Protein AF-A0A2E4YYM4-F1 (afdb_monomer)

Mean predicted aligned error: 11.51 Å

Structure (mmCIF, N/CA/C/O backbone):
data_AF-A0A2E4YYM4-F1
#
_entry.id   AF-A0A2E4YYM4-F1
#
loop_
_atom_site.group_PDB
_atom_site.id
_atom_site.type_symbol
_atom_site.label_atom_id
_atom_site.label_alt_id
_atom_site.label_co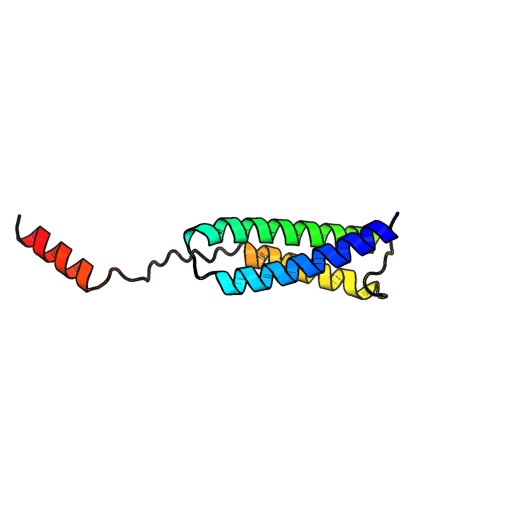mp_id
_atom_site.label_asym_id
_atom_site.label_entity_id
_atom_site.label_seq_id
_atom_site.pdbx_PDB_ins_code
_atom_site.Cartn_x
_atom_site.Cartn_y
_atom_site.Cartn_z
_atom_site.occupancy
_atom_site.B_iso_or_equiv
_atom_site.auth_seq_id
_atom_site.auth_comp_id
_atom_site.auth_asym_id
_atom_site.auth_atom_id
_atom_site.pdbx_PDB_model_num
ATOM 1 N N . MET A 1 1 ? 14.369 4.072 -16.413 1.00 61.19 1 MET A N 1
ATOM 2 C CA . MET A 1 1 ? 13.042 4.557 -15.953 1.00 61.19 1 MET A CA 1
ATOM 3 C C . MET A 1 1 ? 12.645 3.809 -14.686 1.00 61.19 1 MET A C 1
ATOM 5 O O . MET A 1 1 ? 12.114 4.407 -13.759 1.00 61.19 1 MET A O 1
ATOM 9 N N . ASP A 1 2 ? 13.019 2.536 -14.621 1.00 70.94 2 ASP A N 1
ATOM 10 C CA . ASP A 1 2 ? 12.805 1.607 -13.513 1.00 70.94 2 ASP A CA 1
ATOM 11 C C . ASP A 1 2 ? 13.522 2.008 -12.211 1.00 70.94 2 ASP A C 1
ATOM 13 O O . ASP A 1 2 ? 12.966 1.802 -11.136 1.00 70.94 2 ASP A O 1
ATOM 17 N N . ASP A 1 3 ? 14.684 2.676 -12.270 1.00 80.06 3 ASP A N 1
ATOM 18 C CA . ASP A 1 3 ? 15.381 3.187 -11.071 1.00 80.06 3 ASP A CA 1
ATOM 19 C C . ASP A 1 3 ? 14.551 4.196 -10.269 1.00 80.06 3 ASP A C 1
ATOM 21 O O . ASP A 1 3 ? 14.471 4.120 -9.042 1.00 80.06 3 ASP A O 1
ATOM 25 N N . VAL A 1 4 ? 13.893 5.133 -10.961 1.00 84.31 4 VAL A N 1
ATOM 26 C CA . VAL A 1 4 ? 13.041 6.143 -10.316 1.00 84.31 4 VAL A CA 1
ATOM 27 C C . VAL A 1 4 ? 11.823 5.467 -9.695 1.00 84.31 4 VAL A C 1
ATOM 29 O O . VAL A 1 4 ? 11.473 5.763 -8.555 1.00 84.31 4 VAL A O 1
ATOM 32 N N . LEU A 1 5 ? 11.211 4.517 -10.409 1.00 85.06 5 LEU A N 1
ATOM 33 C CA . LEU A 1 5 ? 10.079 3.749 -9.896 1.00 85.06 5 LEU A CA 1
ATOM 34 C C . LEU A 1 5 ? 10.473 2.936 -8.654 1.00 85.06 5 LEU A C 1
ATOM 36 O O . LEU A 1 5 ? 9.735 2.917 -7.672 1.00 85.06 5 LEU A O 1
ATOM 40 N N . THR A 1 6 ? 11.660 2.330 -8.663 1.00 84.44 6 THR A N 1
ATOM 41 C CA . THR A 1 6 ? 12.196 1.534 -7.550 1.00 84.44 6 THR A CA 1
ATOM 42 C C . THR A 1 6 ? 12.462 2.407 -6.322 1.00 84.44 6 THR A C 1
ATOM 44 O O . THR A 1 6 ? 12.044 2.056 -5.217 1.00 84.44 6 THR A O 1
ATOM 47 N N . GLN A 1 7 ? 13.082 3.582 -6.497 1.00 86.19 7 GLN A N 1
ATOM 48 C CA . GLN A 1 7 ? 13.288 4.542 -5.405 1.00 86.19 7 GLN A CA 1
ATOM 49 C C . GLN A 1 7 ? 11.968 5.056 -4.826 1.00 86.19 7 GLN A C 1
ATOM 51 O O . GLN A 1 7 ? 11.781 5.027 -3.609 1.00 86.19 7 GLN A O 1
ATOM 56 N N . VAL A 1 8 ? 11.039 5.493 -5.681 1.00 87.19 8 VAL A N 1
ATOM 57 C CA . VAL A 1 8 ? 9.732 6.005 -5.246 1.00 87.19 8 VAL A CA 1
ATOM 58 C C . VAL A 1 8 ? 8.945 4.921 -4.516 1.00 87.19 8 VAL A C 1
ATOM 60 O O . VAL A 1 8 ? 8.368 5.199 -3.466 1.00 87.19 8 VAL A O 1
ATOM 63 N N . THR A 1 9 ? 8.969 3.683 -5.011 1.00 85.88 9 THR A N 1
ATOM 64 C CA . THR A 1 9 ? 8.274 2.556 -4.375 1.00 85.88 9 THR A CA 1
ATOM 65 C C . THR A 1 9 ? 8.899 2.213 -3.029 1.00 85.88 9 THR A C 1
ATOM 67 O O . THR A 1 9 ? 8.177 2.043 -2.053 1.00 85.88 9 THR A O 1
ATOM 70 N N . SER A 1 10 ? 10.233 2.187 -2.923 1.00 86.25 10 SER A N 1
ATOM 71 C CA . SER A 1 10 ? 10.903 1.919 -1.645 1.00 86.25 10 SER A CA 1
ATOM 72 C C . SER A 1 10 ? 10.592 2.987 -0.593 1.00 86.25 10 SER A C 1
ATOM 74 O O . SER A 1 10 ? 10.381 2.655 0.573 1.00 86.25 10 SER A O 1
ATOM 76 N N . ILE A 1 11 ? 10.578 4.265 -0.984 1.00 88.75 11 ILE A N 1
ATOM 77 C CA . ILE A 1 11 ? 10.290 5.378 -0.070 1.00 88.75 11 ILE A CA 1
ATOM 78 C C . ILE A 1 11 ? 8.817 5.357 0.344 1.00 88.75 11 ILE A C 1
ATOM 80 O O . ILE A 1 11 ? 8.517 5.459 1.534 1.00 88.75 11 ILE A O 1
ATOM 84 N N . THR A 1 12 ? 7.908 5.188 -0.619 1.00 86.50 12 THR A N 1
ATOM 85 C CA . THR A 1 12 ? 6.462 5.145 -0.362 1.00 86.50 12 THR A CA 1
ATOM 86 C C . THR A 1 12 ? 6.110 3.962 0.530 1.00 86.50 12 THR A C 1
ATOM 88 O O . THR A 1 12 ? 5.492 4.173 1.565 1.00 86.50 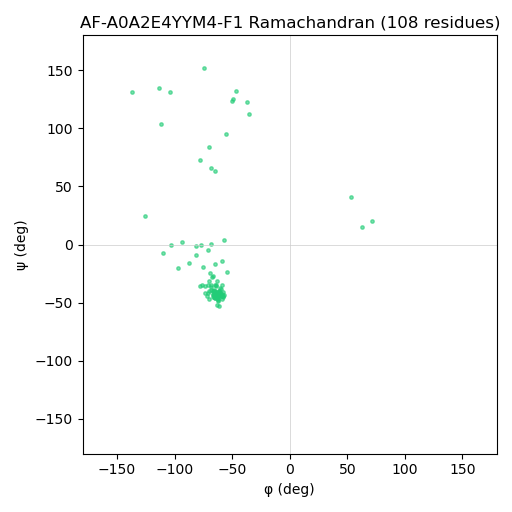12 THR A O 1
ATOM 91 N N . CYS A 1 13 ? 6.617 2.761 0.236 1.00 85.88 13 CYS A N 1
ATOM 92 C CA . CYS A 1 13 ? 6.365 1.572 1.046 1.00 85.88 13 CYS A CA 1
ATOM 93 C C . CYS A 1 13 ? 6.823 1.767 2.504 1.00 85.88 13 CYS A C 1
ATOM 95 O O . CYS A 1 13 ? 6.083 1.456 3.438 1.00 85.88 13 CYS A O 1
ATOM 97 N N . GLY A 1 14 ? 8.012 2.344 2.722 1.00 85.69 14 GLY A N 1
ATOM 98 C CA . GLY A 1 14 ? 8.505 2.665 4.066 1.00 85.69 14 GLY A CA 1
ATOM 99 C C . GLY A 1 14 ? 7.640 3.701 4.794 1.00 85.69 14 GLY A C 1
ATOM 100 O O . GLY A 1 14 ? 7.283 3.505 5.958 1.00 85.69 14 GLY A O 1
ATOM 101 N N . LEU A 1 15 ? 7.250 4.779 4.106 1.00 87.38 15 LEU A N 1
ATOM 102 C CA . LEU A 1 15 ? 6.345 5.801 4.644 1.00 87.38 15 LEU A CA 1
ATOM 103 C C . LEU A 1 15 ? 4.972 5.219 4.997 1.00 87.38 15 LEU A C 1
ATOM 105 O O . LEU A 1 15 ? 4.440 5.542 6.059 1.00 87.38 15 LEU A O 1
ATOM 109 N N . THR A 1 16 ? 4.426 4.335 4.161 1.00 86.50 16 THR A N 1
ATOM 110 C CA . THR A 1 16 ? 3.150 3.652 4.400 1.00 86.50 16 THR A CA 1
ATOM 111 C C . THR A 1 16 ? 3.211 2.803 5.672 1.00 86.50 16 THR A C 1
ATOM 113 O O . THR A 1 16 ? 2.304 2.888 6.499 1.00 86.50 16 THR A O 1
ATOM 116 N N . PHE A 1 17 ? 4.294 2.049 5.904 1.00 86.75 17 PHE A N 1
ATOM 117 C CA . PHE A 1 17 ? 4.471 1.267 7.139 1.00 86.75 17 PHE A CA 1
ATOM 118 C C . PHE A 1 17 ? 4.598 2.140 8.398 1.00 86.75 17 PHE A C 1
ATOM 120 O O . PHE A 1 17 ? 4.022 1.823 9.447 1.00 86.75 17 PHE A O 1
ATOM 127 N N . ILE A 1 18 ? 5.317 3.261 8.307 1.00 87.50 18 ILE A N 1
ATOM 128 C CA . ILE A 1 18 ? 5.433 4.221 9.414 1.00 87.50 18 ILE A CA 1
ATOM 129 C C . ILE A 1 18 ? 4.064 4.847 9.712 1.00 87.50 18 ILE A C 1
ATOM 131 O O . ILE A 1 18 ? 3.637 4.884 10.869 1.00 87.50 18 ILE A O 1
ATOM 135 N N . ALA A 1 19 ? 3.343 5.277 8.674 1.00 84.19 19 ALA A N 1
ATOM 136 C CA . ALA A 1 19 ? 1.997 5.823 8.798 1.00 84.19 19 ALA A CA 1
ATOM 137 C C . ALA A 1 19 ? 1.024 4.796 9.398 1.00 84.19 19 ALA A C 1
ATOM 139 O O . ALA A 1 19 ? 0.259 5.137 10.299 1.00 84.19 19 ALA A O 1
ATOM 140 N N . PHE A 1 20 ? 1.101 3.529 8.977 1.00 83.19 20 PHE A N 1
ATOM 141 C CA . PHE A 1 20 ? 0.307 2.432 9.534 1.00 83.19 20 PHE A CA 1
ATOM 142 C C . PHE A 1 20 ? 0.527 2.260 11.036 1.00 83.19 20 PHE A C 1
ATOM 144 O O . PHE A 1 20 ? -0.433 2.163 11.804 1.00 83.19 20 PHE A O 1
ATOM 151 N N . THR A 1 21 ? 1.785 2.289 11.472 1.00 84.19 21 THR A N 1
ATOM 152 C CA . THR A 1 21 ? 2.137 2.184 12.893 1.00 84.19 21 THR A CA 1
ATOM 153 C C . THR A 1 21 ? 1.586 3.373 13.686 1.00 84.19 21 THR A C 1
ATOM 155 O O . THR A 1 21 ? 1.033 3.202 14.773 1.00 84.19 21 THR A O 1
ATOM 158 N N . PHE A 1 22 ? 1.666 4.584 13.127 1.00 80.75 22 PHE A N 1
ATOM 159 C CA . PHE A 1 22 ? 1.172 5.800 13.773 1.00 80.75 22 PHE A CA 1
ATOM 160 C C . PHE A 1 22 ? -0.359 5.840 13.884 1.00 80.75 22 PHE A C 1
ATOM 162 O O . PHE A 1 22 ? -0.894 6.253 14.916 1.00 80.75 22 PHE A O 1
ATOM 169 N N . ILE A 1 23 ? -1.070 5.372 12.853 1.00 76.88 23 ILE A N 1
ATOM 170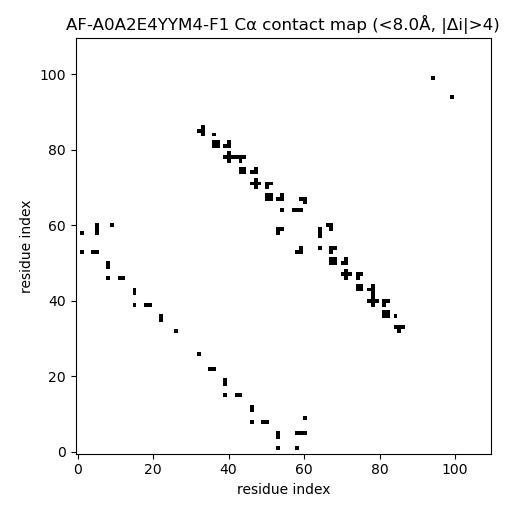 C CA . ILE A 1 23 ? -2.533 5.215 12.864 1.00 76.88 23 ILE A CA 1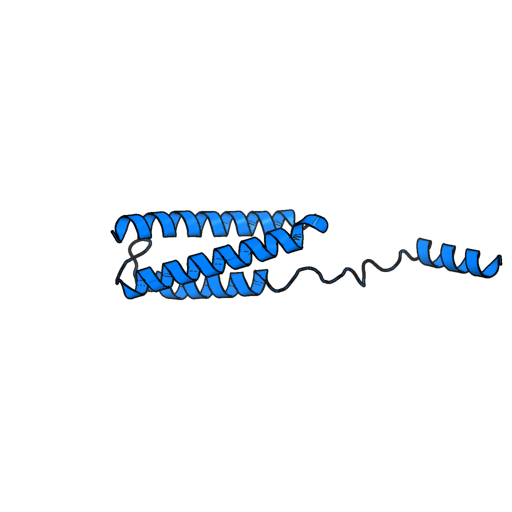
ATOM 171 C C . ILE A 1 23 ? -2.935 4.172 13.909 1.00 76.88 23 ILE A C 1
ATOM 173 O O . ILE A 1 23 ? -3.804 4.448 14.733 1.00 76.88 23 ILE A O 1
ATOM 177 N N . SER A 1 24 ? -2.232 3.037 13.951 1.00 70.44 24 SER A N 1
ATOM 178 C CA . SER A 1 24 ? -2.454 1.985 14.952 1.00 70.44 24 SER A CA 1
ATOM 179 C C . SER A 1 24 ? -2.257 2.498 16.387 1.00 70.44 24 SER A C 1
ATOM 181 O O . SER A 1 24 ? -2.994 2.113 17.291 1.00 70.44 24 SER A O 1
ATOM 183 N N . LEU A 1 25 ? -1.310 3.419 16.607 1.00 72.50 25 LEU A N 1
ATOM 184 C CA . LEU A 1 25 ? -1.064 4.038 17.915 1.00 72.50 25 LEU A CA 1
ATOM 185 C C . LEU A 1 25 ? -2.091 5.130 18.269 1.00 72.50 25 LEU A C 1
ATOM 187 O O . LEU A 1 25 ? -2.470 5.285 19.432 1.00 72.50 25 LEU A O 1
ATOM 191 N N . THR A 1 26 ? -2.550 5.889 17.272 1.00 64.19 26 THR A N 1
ATOM 192 C CA . THR A 1 26 ? -3.424 7.064 17.452 1.00 64.19 26 THR A CA 1
ATOM 193 C C . THR A 1 26 ? -4.920 6.727 17.339 1.00 64.19 26 THR A C 1
ATOM 195 O O . THR A 1 26 ? -5.756 7.610 17.535 1.00 64.19 26 THR A O 1
ATOM 198 N N . SER A 1 27 ? -5.285 5.452 17.143 1.00 62.16 27 SER A N 1
ATOM 199 C CA . SER A 1 27 ? -6.670 4.934 17.043 1.00 62.16 27 SER A CA 1
ATOM 200 C C . SER A 1 27 ? -7.581 5.217 18.254 1.00 62.16 27 SER A C 1
ATOM 202 O O . SER A 1 27 ? -8.717 4.782 18.301 1.00 62.16 27 SER A O 1
ATOM 204 N N . ARG A 1 28 ? -7.130 5.964 19.270 1.00 62.88 28 ARG A N 1
ATOM 205 C CA . ARG A 1 28 ? -7.956 6.369 20.423 1.00 62.88 28 ARG A CA 1
ATOM 206 C C . ARG A 1 28 ? -8.926 7.523 20.129 1.00 62.88 28 ARG A C 1
ATOM 208 O O . ARG A 1 28 ? -9.622 7.959 21.045 1.00 62.88 28 ARG A O 1
ATOM 215 N N . ARG A 1 29 ? -8.953 8.076 18.907 1.00 60.16 29 ARG A N 1
ATOM 216 C CA . ARG A 1 29 ? -9.849 9.187 18.529 1.00 60.16 29 ARG A CA 1
ATOM 217 C C . ARG A 1 29 ? -10.916 8.730 17.514 1.00 60.16 29 ARG A C 1
ATOM 219 O O . ARG A 1 29 ? -10.615 8.689 16.322 1.00 60.16 29 ARG A O 1
ATOM 226 N N . PRO A 1 30 ? -12.178 8.527 17.944 1.00 61.94 30 PRO A N 1
ATOM 227 C CA . PRO A 1 30 ? -13.211 7.862 17.137 1.00 61.94 30 PRO A CA 1
ATOM 228 C C . PRO A 1 30 ? -13.639 8.648 15.887 1.00 61.94 30 PRO A C 1
ATOM 230 O O . PRO A 1 30 ? -14.052 8.069 14.889 1.00 61.94 30 PRO A O 1
ATOM 233 N N . GLY A 1 31 ? -13.519 9.981 15.899 1.00 64.12 31 GLY A N 1
ATOM 234 C CA . GLY A 1 31 ? -13.993 10.826 14.794 1.00 64.12 31 GLY A CA 1
ATOM 235 C C . GLY A 1 31 ? -13.113 10.828 13.535 1.00 64.12 31 GLY A C 1
ATOM 236 O O . GLY A 1 31 ? -13.582 11.224 12.471 1.00 64.12 31 GLY A O 1
ATOM 237 N N . LEU A 1 32 ? -11.842 10.417 13.628 1.00 67.88 32 LEU A N 1
ATOM 238 C CA . LEU A 1 32 ? -10.900 10.418 12.492 1.00 67.88 32 LEU A CA 1
ATOM 239 C C . LEU A 1 32 ? -10.540 9.009 12.008 1.00 67.88 32 LEU A C 1
ATOM 241 O O . LEU A 1 32 ? -9.900 8.863 10.965 1.00 67.88 32 LEU A O 1
ATOM 245 N N . GLU A 1 33 ? -10.975 7.989 12.741 1.00 71.25 33 GLU A N 1
ATOM 246 C CA . GLU A 1 33 ? -10.564 6.599 12.569 1.00 71.25 33 GLU A CA 1
ATOM 247 C C . GLU A 1 33 ? -10.973 6.059 11.196 1.00 71.25 33 GLU A C 1
ATOM 249 O O . GLU A 1 33 ? -10.108 5.669 10.417 1.00 71.25 33 GLU A O 1
ATOM 254 N N . MET A 1 34 ? -12.252 6.193 10.818 1.00 73.12 34 MET A N 1
ATOM 255 C CA . MET A 1 34 ? -12.746 5.725 9.513 1.00 73.12 34 MET A CA 1
ATOM 256 C C . MET A 1 34 ? -12.032 6.389 8.327 1.00 73.12 34 MET A C 1
ATOM 258 O O . MET A 1 34 ? -11.764 5.747 7.309 1.00 73.12 34 MET A O 1
ATOM 262 N N . LYS A 1 35 ? -11.721 7.688 8.434 1.00 77.50 35 LYS A N 1
ATOM 263 C CA . LYS A 1 35 ? -11.122 8.448 7.329 1.00 77.50 35 LYS A CA 1
ATOM 264 C C . LYS A 1 35 ? -9.656 8.068 7.126 1.00 77.50 35 LYS A C 1
ATOM 266 O O . LYS A 1 35 ? -9.238 7.880 5.985 1.00 77.50 35 LYS A O 1
ATOM 271 N N . MET A 1 36 ? -8.907 7.903 8.218 1.00 82.00 36 MET A N 1
ATOM 272 C CA . MET A 1 36 ? -7.513 7.449 8.173 1.00 82.00 36 MET A CA 1
ATOM 273 C C . MET A 1 36 ? -7.407 5.985 7.758 1.00 82.00 36 MET A C 1
ATOM 275 O O . MET A 1 36 ? -6.559 5.639 6.944 1.00 82.00 36 MET A O 1
ATOM 279 N N . GLN A 1 37 ? -8.315 5.146 8.246 1.00 81.88 37 GLN A N 1
ATOM 280 C CA . GLN A 1 37 ? -8.383 3.731 7.920 1.00 81.88 37 GLN A CA 1
ATOM 281 C C . GLN A 1 37 ? -8.666 3.499 6.417 1.00 81.88 37 GLN A C 1
ATOM 283 O O . GLN A 1 37 ? -7.972 2.725 5.756 1.00 81.88 37 GLN A O 1
ATOM 288 N N . ASN A 1 38 ? -9.598 4.258 5.828 1.00 84.38 38 ASN A N 1
ATOM 289 C CA . ASN A 1 38 ? -9.852 4.225 4.384 1.00 84.38 38 ASN A CA 1
ATOM 290 C C . ASN A 1 38 ? -8.655 4.751 3.567 1.00 84.38 38 ASN A C 1
ATOM 292 O O . ASN A 1 38 ? -8.287 4.128 2.572 1.00 84.38 38 ASN A O 1
ATOM 296 N N . LEU A 1 39 ? -8.024 5.857 3.989 1.00 86.62 39 LEU A N 1
ATOM 297 C CA . LEU A 1 39 ? -6.827 6.403 3.331 1.00 86.62 39 LEU A CA 1
ATOM 298 C C . LEU A 1 39 ? -5.674 5.389 3.321 1.00 86.62 39 LEU A C 1
ATOM 300 O O . LEU A 1 39 ? -5.022 5.194 2.298 1.00 86.62 39 LEU A O 1
ATOM 304 N N . LEU A 1 40 ? -5.464 4.713 4.446 1.00 87.19 40 LEU A N 1
ATOM 305 C CA . LEU A 1 40 ? -4.419 3.715 4.615 1.00 87.19 40 LEU A CA 1
ATOM 306 C C . LEU A 1 40 ? -4.653 2.477 3.743 1.00 87.19 40 LEU A C 1
ATOM 308 O O . LEU A 1 40 ? -3.721 1.980 3.118 1.00 87.19 40 LEU A O 1
ATOM 312 N N . SER A 1 41 ? -5.906 2.028 3.634 1.00 88.50 41 SER A N 1
ATOM 313 C CA . SER A 1 41 ? -6.284 0.956 2.708 1.00 88.50 41 SER A CA 1
ATOM 314 C C . SER A 1 41 ? -5.942 1.315 1.256 1.00 88.50 41 SER A C 1
ATOM 316 O O . SER A 1 41 ? -5.381 0.489 0.540 1.00 88.50 41 SER A O 1
ATOM 318 N N . PHE A 1 42 ? -6.210 2.555 0.826 1.00 89.31 42 PHE A N 1
ATOM 319 C CA . PHE A 1 42 ? -5.841 3.011 -0.519 1.00 89.31 42 PHE A CA 1
ATOM 320 C C . PHE A 1 42 ? -4.324 3.036 -0.744 1.00 89.31 42 PHE A C 1
ATOM 322 O O . PHE A 1 42 ? -3.875 2.571 -1.788 1.00 89.31 42 PHE A O 1
ATOM 329 N N . LEU A 1 43 ? -3.542 3.522 0.225 1.00 89.75 43 LEU A N 1
ATOM 330 C CA . LEU A 1 43 ? -2.075 3.537 0.144 1.00 89.75 43 LEU A CA 1
ATOM 331 C C . LEU A 1 43 ? -1.499 2.126 -0.031 1.00 89.75 43 LEU A C 1
ATOM 333 O O . LEU A 1 43 ? -0.708 1.899 -0.941 1.00 89.75 43 LEU A O 1
ATOM 337 N N . PHE A 1 44 ? -1.965 1.156 0.760 1.00 90.62 44 PHE A N 1
ATOM 338 C CA . PHE A 1 44 ? -1.503 -0.228 0.643 1.00 90.62 44 PHE A CA 1
ATOM 339 C C . PHE A 1 44 ? -1.872 -0.892 -0.689 1.00 90.62 44 PHE A C 1
ATOM 341 O O . PHE A 1 44 ? -1.094 -1.691 -1.207 1.00 90.62 44 PHE A O 1
ATOM 348 N N . ILE A 1 45 ? -3.037 -0.567 -1.259 1.00 91.06 45 ILE A N 1
ATOM 349 C CA . ILE A 1 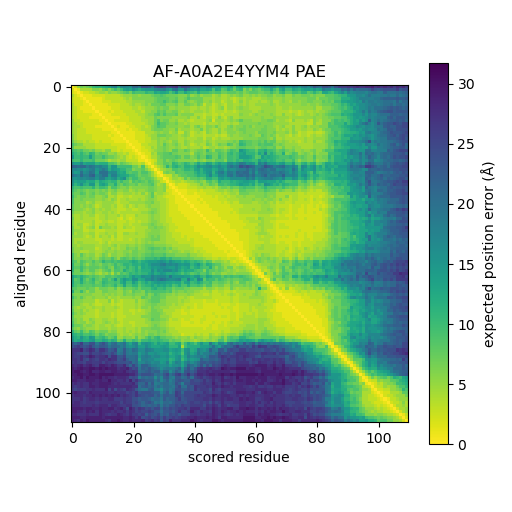45 ? -3.422 -1.057 -2.591 1.00 91.06 45 ILE A CA 1
ATOM 350 C C . ILE A 1 45 ? -2.486 -0.483 -3.659 1.00 91.06 45 ILE A C 1
ATOM 352 O O . ILE A 1 45 ? -2.042 -1.220 -4.537 1.00 91.06 45 ILE A O 1
ATOM 356 N N . ILE A 1 46 ? -2.168 0.813 -3.581 1.00 91.12 46 ILE A N 1
ATOM 357 C CA . ILE A 1 46 ? -1.248 1.468 -4.519 1.00 91.12 46 ILE A CA 1
ATOM 358 C C . ILE A 1 46 ? 0.149 0.845 -4.418 1.00 91.12 46 ILE A C 1
ATOM 360 O O . ILE A 1 46 ? 0.712 0.476 -5.447 1.00 91.12 46 ILE A O 1
ATOM 364 N N . ASP A 1 47 ? 0.670 0.649 -3.204 1.00 89.69 47 ASP A N 1
ATOM 365 C CA . ASP A 1 47 ? 1.975 0.012 -2.986 1.00 89.69 47 ASP A CA 1
ATOM 366 C C . ASP A 1 47 ? 2.010 -1.415 -3.549 1.00 89.69 47 ASP A C 1
ATOM 368 O O . ASP A 1 47 ? 2.954 -1.778 -4.250 1.00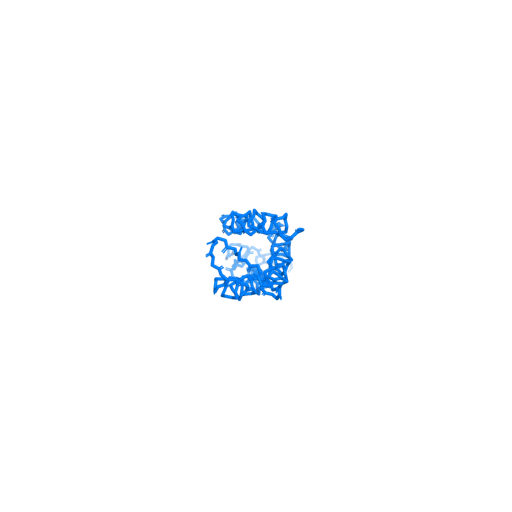 89.69 47 ASP A O 1
ATOM 372 N N . ALA A 1 48 ? 0.957 -2.211 -3.323 1.00 91.56 48 ALA A N 1
ATOM 373 C CA . ALA A 1 48 ? 0.854 -3.562 -3.874 1.00 91.56 48 ALA A CA 1
ATOM 374 C C . ALA A 1 48 ? 0.871 -3.564 -5.414 1.00 91.56 48 ALA A C 1
ATOM 376 O O . ALA A 1 48 ? 1.542 -4.399 -6.020 1.00 91.56 48 ALA A O 1
ATOM 377 N N . ILE A 1 49 ? 0.174 -2.621 -6.057 1.00 90.88 49 ILE A N 1
ATOM 378 C CA . ILE A 1 49 ? 0.177 -2.483 -7.521 1.00 90.88 49 ILE A CA 1
ATOM 379 C C . ILE A 1 49 ? 1.573 -2.100 -8.025 1.00 90.88 49 ILE A C 1
ATOM 381 O O . ILE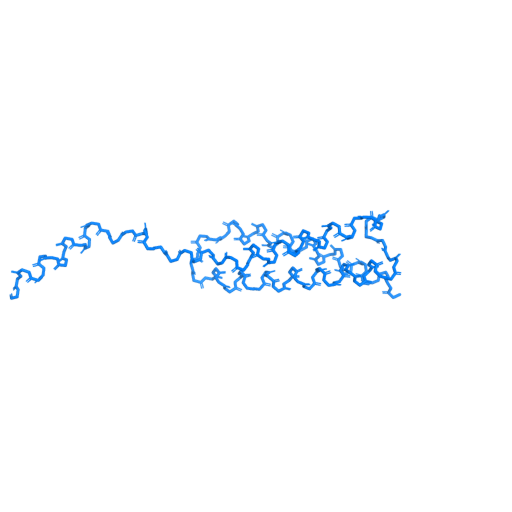 A 1 49 ? 2.057 -2.711 -8.977 1.00 90.88 49 ILE A O 1
ATOM 385 N N . LEU A 1 50 ? 2.241 -1.134 -7.386 1.00 88.25 50 LEU A N 1
ATOM 386 C CA . LEU A 1 50 ? 3.606 -0.728 -7.742 1.00 88.25 50 LEU A CA 1
ATOM 387 C C . LEU A 1 50 ? 4.588 -1.901 -7.632 1.00 88.25 50 LEU A C 1
ATOM 389 O O . LEU A 1 50 ? 5.371 -2.130 -8.551 1.00 88.25 50 LEU A O 1
ATOM 393 N N . LEU A 1 51 ? 4.504 -2.681 -6.552 1.00 87.56 51 LEU A N 1
ATOM 394 C CA . LEU A 1 51 ? 5.334 -3.870 -6.340 1.00 87.56 51 LEU A CA 1
ATOM 395 C C . LEU A 1 51 ? 5.136 -4.919 -7.440 1.00 87.56 51 LEU A C 1
ATOM 397 O O . LEU A 1 51 ? 6.117 -5.458 -7.946 1.00 87.56 51 LEU A O 1
ATOM 401 N N . ILE A 1 52 ? 3.890 -5.172 -7.852 1.00 87.56 52 ILE A N 1
ATOM 402 C CA . ILE A 1 52 ? 3.581 -6.106 -8.946 1.00 87.56 52 ILE A CA 1
ATOM 403 C C . ILE A 1 52 ? 4.123 -5.585 -10.283 1.00 87.56 52 ILE A C 1
ATOM 405 O O . ILE A 1 52 ? 4.630 -6.363 -11.086 1.00 87.56 52 ILE A O 1
ATOM 409 N N . ILE A 1 53 ? 4.040 -4.276 -10.538 1.00 87.75 53 ILE A N 1
ATOM 410 C CA . ILE A 1 53 ? 4.578 -3.681 -11.770 1.00 87.75 53 ILE A CA 1
ATOM 411 C C . ILE A 1 53 ? 6.100 -3.857 -11.837 1.00 87.75 53 ILE A C 1
ATOM 413 O O . ILE A 1 53 ? 6.608 -4.243 -12.888 1.00 87.75 53 ILE A O 1
ATOM 417 N N . ILE A 1 54 ? 6.814 -3.618 -10.731 1.00 85.44 54 ILE A N 1
ATOM 418 C CA . ILE A 1 54 ? 8.274 -3.795 -10.669 1.00 85.44 54 ILE A CA 1
ATOM 419 C C . ILE A 1 54 ? 8.654 -5.274 -10.810 1.00 85.44 54 ILE A C 1
ATOM 421 O O . ILE A 1 54 ? 9.602 -5.600 -11.517 1.00 85.44 54 ILE A O 1
ATOM 425 N N . GLU A 1 55 ? 7.902 -6.183 -10.187 1.00 85.38 55 GLU A N 1
ATOM 426 C CA . GLU A 1 55 ? 8.141 -7.626 -10.309 1.00 85.38 55 GLU A CA 1
ATOM 427 C C . GLU A 1 55 ? 8.014 -8.082 -11.768 1.00 85.38 55 GLU A C 1
ATOM 429 O O . GLU A 1 55 ? 8.898 -8.755 -12.296 1.00 85.38 55 GLU A O 1
ATOM 434 N N . ARG A 1 56 ? 6.979 -7.609 -12.473 1.00 82.75 56 ARG A N 1
ATOM 435 C CA . ARG A 1 56 ? 6.764 -7.910 -13.896 1.00 82.75 56 ARG A CA 1
ATOM 436 C C . ARG A 1 56 ? 7.805 -7.297 -14.825 1.00 82.75 56 ARG A C 1
ATOM 438 O O . ARG A 1 56 ? 8.035 -7.859 -15.895 1.00 82.75 56 ARG A O 1
ATOM 445 N N . SER A 1 57 ? 8.414 -6.170 -14.456 1.00 83.31 57 SER A N 1
ATOM 446 C CA . SER A 1 57 ? 9.512 -5.576 -15.226 1.00 83.31 57 SER A CA 1
ATOM 447 C C . SER A 1 57 ? 10.870 -6.227 -14.943 1.00 83.31 57 SER A C 1
ATOM 449 O O . SER A 1 57 ? 11.860 -5.855 -15.572 1.00 83.31 57 SER A O 1
ATOM 451 N N . GLY A 1 58 ? 10.932 -7.217 -14.042 1.00 79.06 58 GLY A N 1
ATOM 452 C CA . GLY A 1 58 ? 12.184 -7.843 -13.613 1.00 79.06 58 GLY A CA 1
ATOM 453 C C . GLY A 1 58 ? 13.034 -6.924 -12.734 1.00 79.06 58 GLY A C 1
ATOM 454 O O . GLY A 1 58 ? 14.248 -7.107 -12.640 1.00 79.06 58 GLY A O 1
ATOM 455 N N . GLY A 1 59 ? 12.418 -5.908 -12.126 1.00 75.06 59 GLY A N 1
ATOM 456 C CA . GLY A 1 59 ? 13.077 -5.018 -11.185 1.00 75.06 59 GLY A CA 1
ATOM 457 C C . GLY A 1 59 ? 13.309 -5.694 -9.834 1.00 75.06 59 GLY A C 1
ATOM 458 O O . GLY A 1 59 ? 12.557 -6.567 -9.407 1.00 75.06 59 GLY A O 1
ATOM 459 N N . ALA A 1 60 ? 14.353 -5.257 -9.134 1.00 77.25 60 ALA A N 1
ATOM 460 C CA . ALA A 1 60 ? 14.668 -5.718 -7.789 1.00 77.25 60 ALA A CA 1
ATOM 461 C C . ALA A 1 60 ? 14.496 -4.569 -6.792 1.00 77.25 60 ALA A C 1
ATOM 463 O O . ALA A 1 60 ? 14.978 -3.456 -7.000 1.00 77.25 60 ALA A O 1
ATOM 464 N N . LEU A 1 61 ? 13.845 -4.859 -5.673 1.00 74.50 61 LEU A N 1
ATOM 465 C CA . LEU A 1 61 ? 13.701 -3.959 -4.540 1.00 74.50 61 LEU A CA 1
ATOM 466 C C . LEU A 1 61 ? 14.679 -4.466 -3.483 1.00 74.50 61 LEU A C 1
ATOM 468 O O . LEU A 1 61 ? 14.732 -5.661 -3.216 1.00 74.50 61 LEU A O 1
ATOM 472 N N . TRP A 1 62 ? 15.500 -3.584 -2.910 1.00 74.19 62 TRP A N 1
ATOM 473 C CA . TRP A 1 62 ? 16.475 -3.972 -1.876 1.00 74.19 62 TRP A CA 1
ATOM 474 C C . TRP A 1 62 ? 17.386 -5.141 -2.299 1.00 74.19 62 TRP A C 1
ATOM 476 O O . TRP A 1 62 ? 17.679 -6.042 -1.518 1.00 74.19 62 TRP A O 1
ATOM 486 N N . SER A 1 63 ? 17.844 -5.123 -3.555 1.00 70.81 63 SER A N 1
ATOM 487 C CA . SER A 1 63 ? 18.768 -6.126 -4.104 1.00 70.81 63 SER A CA 1
ATOM 488 C C . SER A 1 63 ? 18.227 -7.568 -4.155 1.00 70.81 63 SER A C 1
ATOM 490 O O . SER A 1 63 ? 19.010 -8.499 -4.343 1.00 70.81 63 SER A O 1
ATOM 492 N N . SER A 1 64 ? 16.915 -7.782 -4.009 1.00 77.06 64 SER A N 1
ATOM 493 C CA . SER A 1 64 ? 16.273 -9.083 -4.230 1.00 77.06 64 SER A CA 1
ATOM 494 C C . SER A 1 64 ? 14.968 -8.928 -5.004 1.00 77.06 64 SER A C 1
ATOM 496 O O . SER A 1 64 ? 14.111 -8.123 -4.662 1.00 77.06 64 SER A O 1
ATOM 498 N N . ASP A 1 65 ? 14.799 -9.729 -6.046 1.00 78.50 65 ASP A N 1
ATOM 499 C CA . ASP A 1 65 ? 13.551 -9.878 -6.797 1.00 78.50 65 ASP A CA 1
ATOM 500 C C . ASP A 1 65 ? 12.533 -10.735 -6.018 1.00 78.50 65 ASP A C 1
ATOM 502 O O . ASP A 1 65 ? 11.340 -10.433 -5.977 1.00 78.50 65 ASP A O 1
ATOM 506 N N . ALA A 1 66 ? 13.014 -11.740 -5.277 1.00 80.00 66 ALA A N 1
ATOM 507 C CA . ALA A 1 66 ? 12.171 -12.678 -4.534 1.00 80.00 66 ALA A CA 1
ATOM 508 C C . ALA A 1 66 ? 11.360 -12.048 -3.382 1.00 80.00 66 ALA A C 1
ATOM 510 O O . ALA A 1 66 ? 10.413 -12.666 -2.894 1.00 80.00 66 ALA A O 1
ATOM 511 N N . ILE A 1 67 ? 11.709 -10.836 -2.928 1.00 82.88 67 ILE A N 1
ATOM 512 C CA . ILE A 1 67 ? 10.996 -10.160 -1.832 1.00 82.88 67 ILE A CA 1
ATOM 513 C C . ILE A 1 67 ? 9.802 -9.324 -2.306 1.00 82.88 67 ILE A C 1
ATOM 515 O O . ILE A 1 67 ? 8.955 -8.975 -1.486 1.00 82.88 67 ILE A O 1
ATOM 519 N N . LEU A 1 68 ? 9.692 -9.015 -3.603 1.00 84.38 68 LEU A N 1
ATOM 520 C CA . LEU A 1 68 ? 8.610 -8.162 -4.112 1.00 84.38 68 LEU A CA 1
ATOM 521 C C . LEU A 1 68 ? 7.253 -8.842 -3.962 1.00 84.38 68 LEU A C 1
ATOM 523 O O . LEU A 1 68 ? 6.299 -8.231 -3.482 1.00 84.38 68 LEU A O 1
ATOM 527 N N . LEU A 1 69 ? 7.184 -10.121 -4.331 1.00 85.00 69 LEU A N 1
ATOM 528 C CA . LEU A 1 69 ? 5.961 -10.911 -4.271 1.00 85.00 69 LEU A CA 1
ATOM 529 C C . LEU A 1 69 ? 5.411 -11.056 -2.836 1.00 85.00 69 LEU A C 1
ATOM 531 O O . LEU A 1 69 ? 4.246 -10.714 -2.620 1.00 85.00 69 LEU A O 1
ATOM 535 N N . PRO A 1 70 ? 6.193 -11.507 -1.827 1.00 88.81 70 PRO A N 1
ATOM 536 C CA . PRO A 1 70 ? 5.690 -11.590 -0.459 1.00 88.81 70 PRO A CA 1
ATOM 537 C C . PRO A 1 70 ? 5.347 -10.210 0.112 1.00 88.81 70 PRO A C 1
ATOM 539 O O . PRO A 1 70 ? 4.359 -10.089 0.834 1.00 88.81 70 PRO A O 1
ATOM 542 N N . LEU A 1 71 ? 6.097 -9.160 -0.239 1.00 87.69 71 LEU A N 1
ATOM 543 C CA . LEU A 1 71 ? 5.807 -7.803 0.220 1.00 87.69 71 LEU A CA 1
ATOM 544 C C . LEU A 1 71 ? 4.469 -7.289 -0.336 1.00 87.69 71 LEU A C 1
ATOM 546 O O . LEU A 1 71 ? 3.672 -6.731 0.417 1.00 87.69 71 LEU A O 1
ATOM 550 N N . ALA A 1 72 ? 4.168 -7.559 -1.610 1.00 89.88 72 ALA A N 1
ATOM 551 C CA . ALA A 1 72 ? 2.879 -7.224 -2.214 1.00 89.88 72 ALA A CA 1
ATOM 552 C C . ALA A 1 72 ? 1.709 -7.944 -1.518 1.00 89.88 72 ALA A C 1
ATOM 554 O O . ALA A 1 72 ? 0.666 -7.337 -1.263 1.00 89.88 72 ALA A O 1
ATOM 555 N N . VAL A 1 73 ? 1.890 -9.219 -1.152 1.00 91.25 73 VAL A N 1
ATOM 556 C CA . VAL A 1 73 ? 0.891 -9.992 -0.392 1.00 91.25 73 VAL A CA 1
ATOM 557 C C . VAL A 1 73 ? 0.659 -9.387 0.993 1.00 91.25 73 VAL A C 1
ATOM 559 O O . VAL A 1 73 ? -0.490 -9.255 1.419 1.00 91.25 73 VAL A O 1
ATOM 562 N N . VAL A 1 74 ? 1.725 -8.978 1.687 1.00 90.69 74 VAL A N 1
ATOM 563 C CA . VAL A 1 74 ? 1.622 -8.309 2.993 1.00 90.69 74 VAL A CA 1
ATOM 564 C C . VAL A 1 74 ? 0.872 -6.982 2.868 1.00 90.69 74 VAL A C 1
ATOM 566 O O . VAL A 1 74 ? -0.051 -6.744 3.646 1.00 90.69 74 VAL A O 1
ATOM 569 N N . CYS A 1 75 ? 1.190 -6.150 1.871 1.00 90.06 75 CYS A N 1
ATOM 570 C CA . CYS A 1 75 ? 0.453 -4.912 1.604 1.00 90.06 75 CYS A CA 1
ATOM 571 C C . CYS A 1 75 ? -1.039 -5.185 1.371 1.00 90.06 75 CYS A C 1
ATOM 573 O O . CYS A 1 75 ? -1.885 -4.506 1.950 1.00 90.06 75 CYS A O 1
ATOM 575 N N . LEU A 1 76 ? -1.386 -6.220 0.602 1.00 90.75 76 LEU A N 1
ATOM 576 C CA . LEU A 1 76 ? -2.783 -6.584 0.371 1.00 90.75 76 LEU A CA 1
ATOM 577 C C . LEU A 1 76 ? -3.485 -7.047 1.659 1.00 90.75 76 LEU A C 1
ATOM 579 O O . LEU A 1 76 ? -4.614 -6.631 1.924 1.00 90.75 76 LEU A O 1
ATOM 583 N N . MET A 1 77 ? -2.819 -7.852 2.494 1.00 90.38 77 MET A N 1
ATOM 584 C CA . MET A 1 77 ? -3.353 -8.229 3.808 1.00 90.38 77 MET A CA 1
ATOM 585 C C . MET A 1 77 ? -3.601 -7.005 4.694 1.00 90.38 77 MET A C 1
ATOM 587 O O . MET A 1 77 ? -4.658 -6.909 5.318 1.00 90.38 77 MET A O 1
ATOM 591 N N . LEU A 1 78 ? -2.672 -6.047 4.721 1.00 88.12 78 LEU A N 1
ATOM 592 C CA . LEU A 1 78 ? -2.817 -4.812 5.493 1.00 88.12 78 LEU A CA 1
ATOM 593 C C . LEU A 1 78 ? -3.916 -3.906 4.935 1.00 88.12 78 LEU A C 1
ATOM 595 O O . LEU A 1 78 ? -4.644 -3.293 5.713 1.00 88.12 78 LEU A O 1
ATOM 599 N N . ALA A 1 79 ? -4.108 -3.867 3.615 1.00 89.06 79 ALA A N 1
ATOM 600 C CA . ALA A 1 79 ? -5.213 -3.144 2.993 1.00 89.06 79 ALA A CA 1
ATOM 601 C C . ALA A 1 79 ? -6.579 -3.693 3.429 1.00 89.06 79 ALA A C 1
ATOM 603 O O . ALA A 1 79 ? -7.503 -2.910 3.667 1.00 89.06 79 ALA A O 1
ATOM 604 N N . VAL A 1 80 ? -6.698 -5.022 3.541 1.00 85.94 80 VAL A N 1
ATOM 605 C CA . VAL A 1 80 ? -7.906 -5.700 4.031 1.00 85.94 80 VAL A CA 1
ATOM 606 C C . VAL A 1 80 ? -8.074 -5.485 5.532 1.00 85.94 80 VAL A C 1
ATOM 608 O O . VAL A 1 80 ? -9.164 -5.120 5.963 1.00 85.94 80 VAL A O 1
ATOM 611 N N . ALA A 1 81 ? -7.009 -5.618 6.326 1.00 84.19 81 ALA A N 1
ATOM 612 C CA . ALA A 1 81 ? -7.043 -5.329 7.761 1.00 84.19 81 ALA A CA 1
ATOM 613 C C . ALA A 1 81 ? -7.474 -3.878 8.030 1.00 84.19 81 A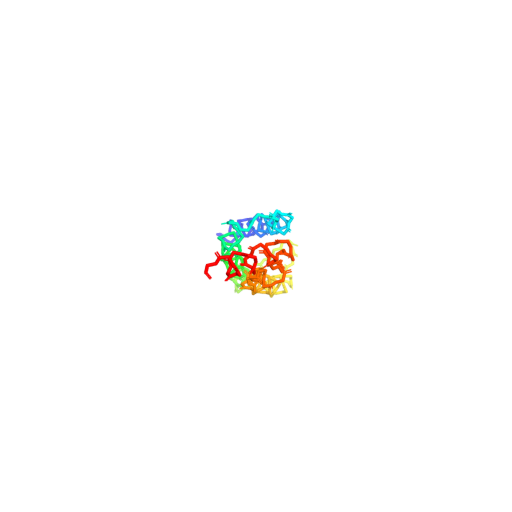LA A C 1
ATOM 615 O O . ALA A 1 81 ? -8.333 -3.622 8.868 1.00 84.19 81 ALA A O 1
ATOM 616 N N . ALA A 1 82 ? -6.978 -2.934 7.231 1.00 78.81 82 ALA A N 1
ATOM 617 C CA . ALA A 1 82 ? -7.412 -1.546 7.237 1.00 78.81 82 ALA A CA 1
ATOM 618 C C . ALA A 1 82 ? -8.822 -1.344 6.651 1.00 78.81 82 ALA A C 1
ATOM 620 O O . ALA A 1 82 ? -9.331 -0.246 6.717 1.00 78.81 82 ALA A O 1
ATOM 621 N N . ARG A 1 83 ? -9.525 -2.331 6.097 1.00 73.88 83 ARG A N 1
ATOM 622 C CA . ARG A 1 83 ? -10.960 -2.204 5.741 1.00 73.88 83 ARG A CA 1
ATOM 623 C C . ARG A 1 83 ? -11.884 -2.772 6.805 1.00 73.88 83 ARG A C 1
ATOM 625 O O . ARG A 1 83 ? -13.056 -2.399 6.838 1.00 73.88 83 ARG A O 1
ATOM 632 N N . LEU A 1 84 ? -11.364 -3.641 7.670 1.00 70.25 84 LEU A N 1
ATOM 633 C CA . LEU A 1 84 ? -12.065 -4.148 8.843 1.00 70.25 84 LEU A CA 1
ATOM 634 C C . LEU A 1 84 ? -12.190 -3.000 9.849 1.00 70.25 84 LEU A C 1
ATOM 636 O O . LEU A 1 84 ? -11.326 -2.783 10.693 1.00 70.25 84 LEU A O 1
ATOM 640 N N . ASN A 1 85 ? -13.222 -2.184 9.656 1.00 62.28 85 ASN A N 1
ATOM 641 C CA . ASN A 1 85 ? -13.484 -0.974 10.418 1.00 62.28 85 ASN A CA 1
ATOM 642 C C . ASN A 1 85 ? -13.429 -1.267 11.927 1.00 62.28 85 ASN A C 1
ATOM 644 O O . ASN A 1 85 ? -14.186 -2.106 12.414 1.00 62.28 85 ASN A O 1
ATOM 648 N N . LEU A 1 86 ? -12.570 -0.556 12.665 1.00 55.28 86 LEU A N 1
ATOM 649 C CA . LEU A 1 86 ? -12.552 -0.603 14.133 1.00 55.28 86 LEU A CA 1
ATOM 650 C C . LEU A 1 86 ? -13.800 0.037 14.758 1.00 55.28 86 LEU A C 1
ATOM 652 O O . LEU A 1 86 ? -13.972 -0.042 15.972 1.00 55.28 86 LEU A O 1
ATOM 656 N N . SER A 1 87 ? -14.741 0.549 13.949 1.00 54.44 87 SER A N 1
ATOM 657 C CA . SER A 1 87 ? -16.154 0.613 14.337 1.00 54.44 87 SER A CA 1
ATOM 658 C C . SER A 1 87 ? -16.753 -0.790 14.502 1.00 54.44 87 SER A C 1
ATOM 660 O O . SER A 1 87 ? -17.769 -1.137 13.905 1.00 54.44 87 SER A O 1
ATOM 662 N N . GLY A 1 88 ? -16.231 -1.557 15.455 1.00 49.94 88 GLY A N 1
ATOM 663 C CA . GLY A 1 88 ? -17.153 -1.945 16.498 1.00 49.94 88 GLY A CA 1
ATOM 664 C C . GLY A 1 88 ? -17.716 -0.635 17.028 1.00 49.94 88 GLY A C 1
ATOM 665 O O . GLY A 1 88 ? -17.073 0.029 17.839 1.00 49.94 88 GLY A O 1
ATOM 666 N N . GLU A 1 89 ? -18.876 -0.218 16.505 1.00 50.38 89 GLU A N 1
ATOM 667 C CA . GLU A 1 89 ? -19.778 0.625 17.280 1.00 50.38 89 GLU A CA 1
ATOM 668 C C . GLU A 1 89 ? -19.658 0.092 18.702 1.00 50.38 89 GLU A C 1
ATOM 670 O O . GLU A 1 89 ? -19.760 -1.125 18.910 1.00 50.38 89 GLU A O 1
ATOM 675 N N . GLN A 1 90 ? -19.287 0.951 19.647 1.00 49.66 90 GLN A N 1
ATOM 676 C CA . GLN A 1 90 ? -19.164 0.568 21.041 1.00 49.66 90 GLN A CA 1
ATOM 677 C C . GLN A 1 90 ? -20.582 0.286 21.561 1.00 49.66 90 GLN A C 1
ATOM 679 O O . GLN A 1 90 ? -21.076 0.965 22.449 1.00 49.66 90 GLN A O 1
ATOM 684 N N . ILE A 1 91 ? -21.232 -0.761 21.045 1.00 50.12 91 ILE A N 1
ATOM 685 C CA . ILE A 1 91 ? -22.471 -1.344 21.548 1.00 50.12 91 ILE A CA 1
ATOM 686 C C . ILE A 1 91 ? -22.281 -1.807 22.999 1.00 50.12 91 ILE A C 1
ATOM 688 O O . ILE A 1 91 ? -23.248 -2.060 23.707 1.00 50.12 91 ILE A O 1
ATOM 692 N N . SER A 1 92 ? -21.018 -1.886 23.444 1.00 50.25 92 SER A N 1
ATOM 693 C CA . SER A 1 92 ? -20.588 -2.180 24.802 1.00 50.25 92 SER A CA 1
ATOM 694 C C . SER A 1 92 ? -19.641 -1.121 25.402 1.00 50.25 92 SER A C 1
ATOM 696 O O . SER A 1 92 ? -18.968 -1.410 26.391 1.00 50.25 92 SER A O 1
ATOM 698 N N . GLN A 1 93 ? -19.656 0.139 24.945 1.00 49.84 93 GLN A N 1
ATOM 699 C CA . GLN A 1 93 ? -19.627 1.217 25.947 1.00 49.84 93 GLN A CA 1
ATOM 700 C C . GLN A 1 93 ? -21.043 1.285 26.475 1.00 49.84 93 GLN A C 1
ATOM 702 O O . GLN A 1 93 ? -21.836 2.140 26.089 1.00 49.84 93 GLN A O 1
ATOM 707 N N . GLY A 1 94 ? -21.369 0.254 27.262 1.00 51.75 94 GLY A N 1
ATOM 708 C CA . GLY A 1 94 ? -22.701 0.005 27.757 1.00 51.75 94 GLY A CA 1
ATOM 709 C C . GLY A 1 94 ? -23.240 1.308 28.294 1.00 51.75 94 GLY A C 1
ATOM 710 O O . GLY A 1 94 ? -22.519 2.023 28.997 1.00 51.75 94 GLY A O 1
ATOM 711 N N . ALA A 1 95 ? -24.472 1.628 27.900 1.00 55.88 95 ALA A N 1
ATOM 712 C CA . ALA A 1 95 ? -25.235 2.694 28.513 1.00 55.88 95 ALA A CA 1
ATOM 713 C C . ALA A 1 95 ? -24.888 2.697 30.002 1.00 55.88 95 ALA A C 1
ATOM 715 O O . ALA A 1 95 ? -25.099 1.698 30.695 1.00 55.88 95 ALA A O 1
ATOM 716 N N . ASN A 1 96 ? -24.204 3.758 30.438 1.00 56.47 96 ASN A N 1
ATOM 717 C CA . ASN A 1 96 ? -23.673 3.843 31.785 1.00 56.47 96 ASN A CA 1
ATOM 718 C C . ASN A 1 96 ? -24.834 3.461 32.721 1.00 56.47 96 ASN A C 1
ATOM 720 O O . ASN A 1 96 ? -25.913 4.042 32.586 1.00 56.47 96 ASN A O 1
ATOM 724 N N . PRO A 1 97 ? -24.709 2.481 33.632 1.00 59.31 97 PRO A N 1
ATOM 725 C CA . PRO A 1 97 ? -25.831 2.086 34.489 1.00 59.31 97 PRO A CA 1
ATOM 726 C C . PRO A 1 97 ? -26.405 3.291 35.252 1.00 59.31 97 PRO A C 1
ATOM 728 O O . PRO A 1 97 ? -27.589 3.329 35.593 1.00 59.31 97 PRO A O 1
ATOM 731 N N . HIS A 1 98 ? -25.592 4.337 35.431 1.00 61.62 98 HIS A N 1
ATOM 732 C CA . HIS A 1 98 ? -26.039 5.622 35.933 1.00 61.62 98 HIS A CA 1
ATOM 733 C C . HIS A 1 98 ? -26.953 6.416 34.974 1.00 61.62 98 HIS A C 1
ATOM 735 O O . HIS A 1 98 ? -27.892 7.054 35.448 1.00 61.62 98 HIS A O 1
ATOM 741 N N . SER A 1 99 ? -26.735 6.383 33.654 1.00 65.69 99 SER A N 1
ATOM 742 C CA . SER A 1 99 ? -27.639 6.996 32.668 1.00 65.69 99 SER A CA 1
ATOM 743 C C . SER A 1 99 ? -28.931 6.193 32.482 1.00 65.69 99 SER A C 1
ATOM 745 O O . SER A 1 99 ? -29.991 6.803 32.374 1.00 65.69 99 SER A O 1
ATOM 747 N N . ILE A 1 100 ? -28.877 4.854 32.556 1.00 65.00 100 ILE A N 1
ATOM 748 C CA . ILE A 1 100 ? -30.075 3.989 32.504 1.00 65.00 100 ILE A CA 1
ATOM 749 C C . ILE A 1 100 ? -30.997 4.263 33.702 1.00 65.00 100 ILE A C 1
ATOM 751 O O . ILE A 1 100 ? -32.207 4.417 33.540 1.00 65.00 100 ILE A O 1
ATOM 755 N N . ARG A 1 101 ? -30.436 4.386 34.915 1.00 64.12 101 ARG A N 1
ATOM 756 C CA . ARG A 1 101 ? -31.234 4.648 36.124 1.00 64.12 101 ARG A CA 1
ATOM 757 C C . ARG A 1 101 ? -31.942 6.007 36.086 1.00 64.12 101 ARG A C 1
ATOM 759 O O . ARG A 1 101 ? -33.061 6.109 36.572 1.00 64.12 101 ARG A O 1
ATOM 766 N N . ARG A 1 102 ? -31.316 7.037 35.504 1.00 66.69 102 ARG A N 1
ATOM 767 C CA . ARG A 1 102 ? -31.921 8.378 35.381 1.00 66.69 102 ARG A CA 1
ATOM 768 C C . ARG A 1 102 ? -33.070 8.425 34.374 1.00 66.69 102 ARG A C 1
ATOM 770 O O . ARG A 1 102 ? -34.017 9.164 34.606 1.00 66.69 102 ARG A O 1
ATOM 777 N N . MET A 1 103 ? -32.990 7.659 33.284 1.00 69.06 103 MET A N 1
ATOM 778 C CA . MET A 1 103 ? -34.095 7.550 32.321 1.00 69.06 103 MET A CA 1
ATOM 779 C C . MET A 1 103 ? -35.311 6.888 32.973 1.00 69.06 103 MET A C 1
ATOM 781 O O . MET A 1 103 ? -36.395 7.452 32.939 1.00 69.06 103 MET A O 1
ATOM 785 N N . ARG A 1 104 ? -35.098 5.785 33.705 1.00 69.00 104 ARG A N 1
ATOM 786 C CA . ARG A 1 104 ? -36.181 5.077 34.406 1.00 69.00 104 ARG A CA 1
ATOM 787 C C . ARG A 1 104 ? -36.902 5.937 35.451 1.00 69.00 104 ARG A C 1
ATOM 789 O O . ARG A 1 104 ? -38.111 5.848 35.579 1.00 69.00 104 ARG A O 1
ATOM 796 N N . GLN A 1 105 ? -36.170 6.795 36.165 1.00 68.94 105 GLN A N 1
ATOM 797 C CA . GLN A 1 105 ? -36.765 7.730 37.131 1.00 68.94 105 GLN A CA 1
ATOM 798 C C . GLN A 1 105 ? -37.574 8.848 36.466 1.00 68.94 105 GLN A C 1
ATOM 800 O O . GLN A 1 105 ? -38.534 9.330 37.056 1.00 68.94 105 GLN A O 1
ATOM 805 N N . ARG A 1 106 ? -37.185 9.282 35.262 1.00 62.97 106 ARG A N 1
ATOM 806 C CA . ARG A 1 106 ? -37.923 10.307 34.518 1.00 62.97 106 ARG A CA 1
ATOM 807 C C . ARG A 1 106 ? -39.255 9.750 34.009 1.00 62.97 106 ARG A C 1
ATOM 809 O O . ARG A 1 106 ? -40.259 10.424 34.179 1.00 62.97 106 ARG A O 1
ATOM 816 N N . ASP A 1 107 ? -39.258 8.516 33.508 1.00 65.50 107 ASP A N 1
ATOM 817 C CA . ASP A 1 107 ? -40.472 7.834 33.037 1.00 65.50 107 ASP A CA 1
ATOM 818 C C . ASP A 1 107 ? -41.438 7.469 34.184 1.00 65.50 107 ASP A C 1
ATOM 820 O O . ASP A 1 107 ? -42.635 7.344 33.963 1.00 65.50 107 ASP A O 1
ATOM 824 N N . GLU A 1 108 ? -40.943 7.315 35.418 1.00 63.59 108 GLU A N 1
ATOM 825 C CA . GLU A 1 108 ? -41.776 7.110 36.620 1.00 63.59 108 GLU A CA 1
ATOM 826 C C . GLU A 1 108 ? -42.354 8.420 37.202 1.00 63.59 108 GLU A C 1
ATOM 828 O O . GLU A 1 108 ? -43.167 8.366 38.122 1.00 63.59 108 GLU A O 1
ATOM 833 N N . SER A 1 109 ? -41.925 9.591 36.710 1.00 57.56 109 SER A N 1
ATOM 834 C CA . SER A 1 109 ? -42.347 10.911 37.216 1.00 57.56 109 SER A CA 1
ATOM 835 C C . SER A 1 109 ? -43.375 11.628 36.324 1.00 57.56 109 SER A C 1
ATOM 837 O O . SER A 1 109 ? -43.754 12.754 36.655 1.00 57.56 109 SER A O 1
ATOM 839 N N . GLU A 1 110 ? -43.773 11.022 35.200 1.00 48.28 110 GLU A N 1
ATOM 840 C CA . GLU A 1 110 ? -44.771 11.535 34.241 1.00 48.28 110 GLU A CA 1
ATOM 841 C C . GLU A 1 110 ? -46.122 10.816 34.375 1.00 48.28 110 GLU A C 1
ATOM 843 O O . GLU A 1 110 ? -46.129 9.583 34.595 1.00 48.28 110 GLU A O 1
#

pLDDT: mean 76.35, std 12.74, range [48.28, 91.56]

Secondary structure (DSSP, 8-state):
-HHHHHHHHHHHHHHHHHHHHHHHHHTT-HHHHHHHHHHHHHHHHHHHHHHHHHHHTT--BTTBSTTHHHHHHHHHHHHHHTTS-S----TTS---HHHHHHHHHHHT--

Solvent-accessible surface area (backbone atoms only — not comparable to full-atom values): 6197 Å² total; per-residue (Å²): 116,64,66,61,53,46,52,52,48,54,51,49,51,52,51,50,54,52,49,50,53,50,49,69,71,56,60,84,45,78,92,5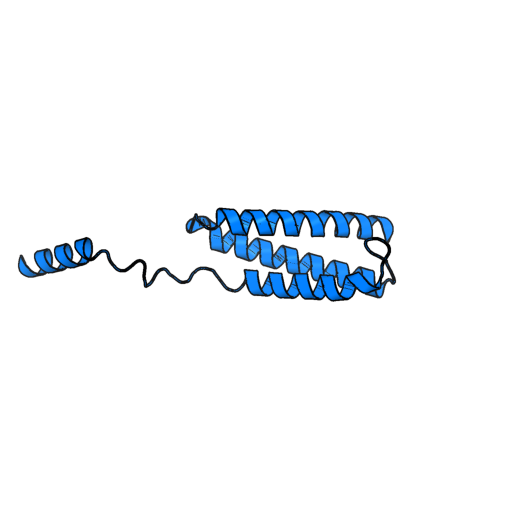4,40,68,63,53,30,50,52,50,20,52,52,24,47,52,47,24,51,53,33,51,53,37,50,74,72,71,44,56,59,93,89,33,54,82,55,35,63,61,50,24,52,50,27,46,51,49,21,51,55,36,61,60,60,80,73,62,68,62,81,75,65,51,76,48,70,71,59,54,53,54,51,56,54,53,66,71,73,108

Radius of gyration: 21.94 Å; Cα contacts (8 Å, |Δi|>4): 75; chains: 1; bounding box: 64×24×53 Å

Foldseek 3Di:
DLVVLLVVLLVLLVVLVVLLVVLVVVVPDPVCNLVSLQVSLVSLQVSLVSLVVCLVVVHDHPPDSVVSVVSSVVSNVSSVVSVPRPPPVCVPVDCPVVNVVVVVVVVVVD

Sequence (110 aa):
MDDVLTQVTSITCGLTFIAFTFISLTSRRPGLEMKMQNLLSFLFIIDAILLIIIERSGGALWSSDAILLPLAVVCLMLAVAARLNLSGEQISQGANPHSIRRMRQRDESE

Nearest PDB structures (foldseek):
  2rld-assembly1_B  TM=6.766E-01  e=2.330E+00  Bacteroides thetaiotaomicron VPI-5482
  2rld-assembly1_E  TM=6.788E-01  e=3.072E+00  Bacteroides thetaiotaomicron VPI-5482